Protein AF-B8LD50-F1 (afdb_monomer_lite)

Radius of gyration: 27.63 Å; chains: 1; bounding box: 55×33×90 Å

pLDDT: mean 82.4, std 13.39, range [41.81, 97.12]

Secondary structure (DSSP, 8-state):
----GGGT--SSHHHHHHHH-GGGHHHHTT----S--S-BEE-----TTTTT-EE-SS---HHHHTSHHHH-BSSHHHHHHHH-GGGHHHHTT------S-EEEETTTTEEEEEBSSSTTEEEPPPTTS--BSSHHHHHHHH-TTS-HHHHHHHHTT---

Foldseek 3Di:
DDDPCVPQDDPDQQVNCVVPPVVPSCVSNVVPCPPQVCWWFFDCDPPVVRHGATDRPSPDDPVCVVPVVVTTGNDRQVNCVVRPVVPSCVRVVVPPQAPQWWFADPVVLAIAGQGDDDPSHPHHDDPPTDTHRARLRNCVVPVVVDDSVVRRCVNRVVDD

Sequence (160 aa):
MQLNPQGWMFQDLISCCTRFFNWRLSECTGTTSTGSSGLYYPNWSLESSTEHICLNDGNEPDYMIYNPSLYMSSDLETCCKKYYSWNYEACMGSTATGSSEWYVDWNLSICVQDCVGSAPCGGLAETWDSLYTSAAACCSGKLSWVDADTCVSESEGLSP

Structure (mmCIF, N/CA/C/O backbone):
data_AF-B8LD50-F1
#
_entry.id   AF-B8LD50-F1
#
loop_
_atom_site.group_PDB
_atom_site.id
_atom_site.type_symbol
_atom_site.label_atom_id
_atom_site.label_alt_id
_atom_site.label_comp_id
_atom_site.label_asym_id
_atom_site.label_entity_id
_atom_site.label_seq_id
_atom_site.pdbx_PDB_ins_code
_atom_site.Cartn_x
_atom_site.Cartn_y
_atom_site.Cartn_z
_atom_site.occupancy
_atom_site.B_iso_or_equiv
_atom_site.auth_seq_id
_atom_site.auth_comp_id
_atom_site.auth_asym_id
_atom_site.auth_atom_id
_atom_site.pdbx_PDB_model_num
ATOM 1 N N . MET A 1 1 ? 29.769 -13.410 -61.118 1.00 41.81 1 MET A N 1
ATOM 2 C CA . MET A 1 1 ? 28.826 -12.462 -60.490 1.00 41.81 1 MET A CA 1
ATOM 3 C C . MET A 1 1 ? 29.485 -11.947 -59.222 1.00 41.81 1 MET A C 1
ATOM 5 O O . MET A 1 1 ? 29.631 -12.712 -58.281 1.00 41.81 1 MET A O 1
ATOM 9 N N . GLN A 1 2 ? 30.003 -10.717 -59.233 1.00 47.78 2 GLN A N 1
ATOM 10 C CA . GLN A 1 2 ? 30.544 -10.087 -58.026 1.00 47.78 2 GLN A CA 1
ATOM 11 C C . GLN A 1 2 ? 29.361 -9.548 -57.222 1.00 47.78 2 GLN A C 1
ATOM 13 O O . GLN A 1 2 ? 28.692 -8.612 -57.654 1.00 47.78 2 GLN A O 1
ATOM 18 N N . LEU A 1 3 ? 29.061 -10.183 -56.092 1.00 50.25 3 LEU A N 1
ATOM 19 C CA . LEU A 1 3 ? 28.081 -9.664 -55.148 1.00 50.25 3 LEU A CA 1
ATOM 20 C C . LEU A 1 3 ? 28.712 -8.442 -54.478 1.00 50.25 3 LEU A C 1
ATOM 22 O O . LEU A 1 3 ? 29.706 -8.583 -53.776 1.00 50.25 3 LEU A O 1
ATOM 26 N N . ASN A 1 4 ? 28.176 -7.249 -54.748 1.00 53.53 4 ASN A N 1
ATOM 27 C CA . ASN A 1 4 ? 28.593 -6.011 -54.095 1.00 53.53 4 ASN A CA 1
ATOM 28 C C . ASN A 1 4 ? 28.189 -6.087 -52.605 1.00 53.53 4 ASN A C 1
ATOM 30 O O . ASN A 1 4 ? 26.992 -6.012 -52.312 1.00 53.53 4 ASN A O 1
ATOM 34 N N . PRO A 1 5 ? 29.126 -6.277 -51.657 1.00 58.81 5 PRO A N 1
ATOM 35 C CA . PRO A 1 5 ? 28.794 -6.579 -50.260 1.00 58.81 5 PRO A CA 1
ATOM 36 C C . PRO A 1 5 ? 28.282 -5.356 -49.482 1.00 58.81 5 PRO A C 1
ATOM 38 O O . PRO A 1 5 ? 27.753 -5.488 -48.385 1.00 58.81 5 PRO A O 1
ATOM 41 N N . GLN A 1 6 ? 28.431 -4.153 -50.041 1.00 59.19 6 GLN A N 1
ATOM 42 C CA . GLN A 1 6 ? 28.299 -2.880 -49.322 1.00 59.19 6 GLN A CA 1
ATOM 43 C C . GLN A 1 6 ? 26.854 -2.466 -48.990 1.00 59.19 6 GLN A C 1
ATOM 45 O O . GLN A 1 6 ? 26.653 -1.461 -48.318 1.00 59.19 6 GLN A O 1
ATOM 50 N N . GLY A 1 7 ? 25.845 -3.206 -49.466 1.00 58.66 7 GLY A N 1
ATOM 51 C CA . GLY A 1 7 ? 24.431 -2.894 -49.211 1.00 58.66 7 GLY A CA 1
ATOM 52 C C . GLY A 1 7 ? 23.744 -3.770 -48.159 1.00 58.66 7 GLY A C 1
ATOM 53 O O . GLY A 1 7 ? 22.634 -3.451 -47.742 1.00 58.66 7 GLY A O 1
ATOM 54 N N . TRP A 1 8 ? 24.363 -4.887 -47.767 1.00 61.97 8 TRP A N 1
ATOM 55 C CA . TRP A 1 8 ? 23.712 -5.937 -46.969 1.00 61.97 8 TRP A CA 1
ATOM 56 C C . TRP A 1 8 ? 24.655 -6.660 -45.998 1.00 61.97 8 TRP A C 1
ATOM 58 O O . TRP A 1 8 ? 24.172 -7.319 -45.082 1.00 61.97 8 TRP A O 1
ATOM 68 N N . MET A 1 9 ? 25.978 -6.516 -46.146 1.00 63.38 9 MET A N 1
ATOM 69 C CA . MET A 1 9 ? 26.951 -6.977 -45.156 1.00 63.38 9 MET A CA 1
ATOM 70 C C . MET A 1 9 ? 27.432 -5.799 -44.311 1.00 63.38 9 MET A C 1
ATOM 72 O O . MET A 1 9 ? 28.009 -4.841 -44.823 1.00 63.38 9 MET A O 1
ATOM 76 N N . PHE A 1 10 ? 27.206 -5.896 -43.006 1.00 75.19 10 PHE A N 1
ATOM 77 C CA . PHE A 1 10 ? 27.690 -4.947 -42.010 1.00 75.19 10 PHE A CA 1
ATOM 78 C C . PHE A 1 10 ? 28.995 -5.472 -41.403 1.00 75.19 10 PHE A C 1
ATOM 80 O O . PHE A 1 10 ? 29.194 -6.684 -41.322 1.00 75.19 10 PHE A O 1
ATOM 87 N N . GLN A 1 11 ? 29.902 -4.569 -41.019 1.00 75.94 11 GLN A N 1
ATOM 88 C CA . GLN A 1 11 ? 31.205 -4.943 -40.446 1.00 75.94 11 GLN A CA 1
ATOM 89 C C . GLN A 1 11 ? 31.089 -5.466 -39.012 1.00 75.94 11 GLN A C 1
ATOM 91 O O . GLN A 1 11 ? 31.921 -6.253 -38.569 1.00 75.94 11 GLN A O 1
ATOM 96 N N . ASP A 1 12 ? 30.040 -5.057 -38.310 1.00 79.31 12 ASP A N 1
ATOM 97 C CA . ASP A 1 12 ? 29.766 -5.425 -36.934 1.00 79.31 12 ASP A CA 1
ATOM 98 C C . ASP A 1 12 ? 28.285 -5.777 -36.744 1.00 79.31 12 ASP A C 1
ATOM 100 O O . ASP A 1 12 ? 27.387 -5.293 -37.445 1.00 79.31 12 ASP A O 1
ATOM 104 N N . LEU A 1 13 ? 28.049 -6.663 -35.776 1.00 81.56 13 LEU A N 1
ATOM 105 C CA . LEU A 1 13 ? 26.728 -7.192 -35.450 1.00 81.56 13 LEU A CA 1
ATOM 106 C C . LEU A 1 13 ? 25.757 -6.081 -35.024 1.00 81.56 13 LEU A C 1
ATOM 108 O O . LEU A 1 13 ? 24.586 -6.125 -35.389 1.00 81.56 13 LEU A O 1
ATOM 112 N N . ILE A 1 14 ? 26.249 -5.059 -34.316 1.00 82.62 14 ILE A N 1
ATOM 113 C CA . ILE A 1 14 ? 25.438 -3.937 -33.822 1.00 82.62 14 ILE A CA 1
ATOM 114 C C . ILE A 1 14 ? 24.844 -3.153 -34.992 1.00 82.62 14 ILE A C 1
ATOM 116 O O . ILE A 1 14 ? 23.638 -2.897 -35.012 1.00 82.62 14 ILE A O 1
ATOM 120 N N . SER A 1 15 ? 25.651 -2.822 -35.998 1.00 83.75 15 SER A N 1
ATOM 121 C CA . SER A 1 15 ? 25.195 -2.105 -37.190 1.00 83.75 15 SER A CA 1
ATOM 122 C C . SER A 1 15 ? 24.194 -2.924 -38.015 1.00 83.75 15 SER A C 1
ATOM 124 O O . SER A 1 15 ? 23.219 -2.370 -38.527 1.00 83.75 15 SER A O 1
ATOM 126 N N . CYS A 1 16 ? 24.374 -4.249 -38.085 1.00 85.69 16 CYS A N 1
ATOM 127 C CA . CYS A 1 16 ? 23.415 -5.160 -38.722 1.00 85.69 16 CYS A CA 1
ATOM 128 C C . CYS A 1 16 ? 22.063 -5.165 -37.990 1.00 85.69 16 CYS A C 1
ATOM 130 O O . CYS A 1 16 ? 21.009 -4.928 -38.590 1.00 85.69 16 CYS A O 1
ATOM 132 N N . CYS A 1 17 ? 22.099 -5.379 -36.675 1.00 88.56 17 CYS A N 1
ATOM 133 C CA . CYS A 1 17 ? 20.906 -5.458 -35.844 1.00 88.56 17 CYS A CA 1
ATOM 134 C C . CYS A 1 17 ? 20.169 -4.119 -35.769 1.00 88.56 17 CYS A C 1
ATOM 136 O O . CYS A 1 17 ? 18.948 -4.088 -35.872 1.00 88.56 17 CYS A O 1
ATOM 138 N N . THR A 1 18 ? 20.891 -3.000 -35.698 1.00 85.06 18 THR A N 1
ATOM 139 C CA . THR A 1 18 ? 20.294 -1.654 -35.716 1.00 85.06 18 THR A CA 1
ATOM 140 C C . THR A 1 18 ? 19.566 -1.380 -37.028 1.00 85.06 18 THR A C 1
ATOM 142 O O . THR A 1 18 ? 18.560 -0.674 -37.053 1.00 85.06 18 THR A O 1
ATOM 145 N N . ARG A 1 19 ? 20.050 -1.928 -38.147 1.00 83.00 19 ARG A N 1
ATOM 146 C CA . ARG A 1 19 ? 19.427 -1.687 -39.448 1.00 83.00 19 ARG A CA 1
ATOM 147 C C . ARG A 1 19 ? 18.174 -2.526 -39.673 1.00 83.00 19 ARG A C 1
ATOM 149 O O . ARG A 1 19 ? 17.217 -2.012 -40.250 1.00 83.00 19 ARG A O 1
ATOM 156 N N . PHE A 1 20 ? 18.206 -3.797 -39.284 1.00 86.44 20 PHE A N 1
ATOM 157 C CA . PHE A 1 20 ? 17.186 -4.771 -39.687 1.00 86.44 20 PHE A CA 1
ATOM 158 C C . PHE A 1 20 ? 16.344 -5.328 -38.551 1.00 86.44 20 PHE A C 1
ATOM 160 O O . PHE A 1 20 ? 15.314 -5.923 -38.830 1.00 86.44 20 PHE A O 1
ATOM 167 N N . PHE A 1 21 ? 16.772 -5.161 -37.304 1.00 86.31 21 PHE A N 1
ATOM 168 C CA . PHE A 1 21 ? 16.135 -5.751 -36.131 1.00 86.31 21 PHE A CA 1
ATOM 169 C C . PHE A 1 21 ? 16.132 -4.763 -34.962 1.00 86.31 21 PHE A C 1
ATOM 171 O O . PHE A 1 21 ? 16.244 -5.171 -33.812 1.00 86.31 21 PHE A O 1
ATOM 178 N N . ASN A 1 22 ? 16.013 -3.457 -35.231 1.00 77.44 22 ASN A N 1
ATOM 179 C CA . ASN A 1 22 ? 16.065 -2.437 -34.178 1.00 77.44 22 ASN A CA 1
ATOM 180 C C . ASN A 1 22 ? 14.966 -2.621 -33.120 1.00 77.44 22 ASN A C 1
ATOM 182 O O . ASN A 1 22 ? 15.169 -2.271 -31.966 1.00 77.44 22 ASN A O 1
ATOM 186 N N . TRP A 1 23 ? 13.829 -3.205 -33.503 1.00 71.94 23 TRP A N 1
ATOM 187 C CA . TRP A 1 23 ? 12.721 -3.540 -32.608 1.00 71.94 23 TRP A CA 1
ATOM 188 C C . TRP A 1 23 ? 13.022 -4.707 -31.651 1.00 71.94 23 TRP A C 1
ATOM 190 O O . TRP A 1 23 ? 12.273 -4.912 -30.704 1.00 71.94 23 TRP A O 1
ATOM 200 N N . ARG A 1 24 ? 14.079 -5.491 -31.907 1.00 75.00 24 ARG A N 1
ATOM 201 C CA . ARG A 1 24 ? 14.573 -6.610 -31.076 1.00 75.00 24 ARG A CA 1
ATOM 202 C C . ARG A 1 24 ? 16.099 -6.571 -31.022 1.00 75.00 24 ARG A C 1
ATOM 204 O O . ARG A 1 24 ? 16.771 -7.595 -31.157 1.00 75.00 24 ARG A O 1
ATOM 211 N N . LEU A 1 25 ? 16.646 -5.361 -30.891 1.00 81.44 25 LEU A N 1
ATOM 212 C CA . LEU A 1 25 ? 18.078 -5.108 -31.008 1.00 81.44 25 LEU A CA 1
ATOM 213 C C . LEU A 1 25 ? 18.851 -5.915 -29.963 1.00 81.44 25 LEU A C 1
ATOM 215 O O . LEU A 1 25 ? 19.803 -6.589 -30.330 1.00 81.44 25 LEU A O 1
ATOM 219 N N . SER A 1 26 ? 18.360 -5.938 -28.722 1.00 73.38 26 SER A N 1
ATOM 220 C CA . SER A 1 26 ? 18.915 -6.655 -27.566 1.00 73.38 26 SER A CA 1
ATOM 221 C C . SER A 1 26 ? 19.063 -8.164 -27.805 1.00 73.38 26 SER A C 1
ATOM 223 O O . SER A 1 26 ? 20.107 -8.752 -27.526 1.00 73.38 26 SER A O 1
ATOM 225 N N . GLU A 1 27 ? 18.034 -8.796 -28.375 1.00 78.94 27 GLU A N 1
ATOM 226 C CA . GLU A 1 27 ? 18.059 -10.220 -28.727 1.00 78.94 27 GLU A CA 1
ATOM 227 C C . GLU A 1 27 ? 18.955 -10.490 -29.939 1.00 78.94 27 GLU A C 1
ATOM 229 O O . GLU A 1 27 ? 19.689 -11.476 -29.964 1.00 78.94 27 GLU A O 1
ATOM 234 N N . CYS A 1 28 ? 18.936 -9.592 -30.928 1.00 83.25 28 CYS A N 1
ATOM 235 C CA . CYS A 1 28 ? 19.746 -9.709 -32.138 1.00 83.25 28 CYS A CA 1
ATOM 236 C C . CYS A 1 28 ? 21.251 -9.584 -31.853 1.00 83.25 28 CYS A C 1
ATOM 238 O O . CYS A 1 28 ? 22.050 -10.327 -32.425 1.00 83.25 28 CYS A O 1
ATOM 240 N N . THR A 1 29 ? 21.659 -8.681 -30.957 1.00 83.12 29 THR A N 1
ATOM 241 C CA . THR A 1 29 ? 23.072 -8.497 -30.586 1.00 83.12 29 THR A CA 1
ATOM 242 C C . THR A 1 29 ? 23.574 -9.545 -29.598 1.00 83.12 29 THR A C 1
ATOM 244 O O . THR A 1 29 ? 24.744 -9.502 -29.222 1.00 83.12 29 THR A O 1
ATOM 247 N N . GLY A 1 30 ? 22.720 -10.479 -29.157 1.00 70.88 30 GLY A N 1
ATOM 248 C CA . GLY A 1 30 ? 23.062 -11.428 -28.095 1.00 70.88 30 GLY A CA 1
ATOM 249 C C . GLY A 1 30 ? 23.362 -10.737 -26.763 1.00 70.88 30 GLY A C 1
ATOM 250 O O . GLY A 1 30 ? 23.886 -11.359 -25.844 1.00 70.88 30 GLY A O 1
ATOM 251 N N . THR A 1 31 ? 23.016 -9.453 -26.647 1.00 64.31 31 THR A N 1
ATOM 252 C CA . THR A 1 31 ? 23.004 -8.705 -25.394 1.00 64.31 31 THR A CA 1
ATOM 253 C C . THR A 1 31 ? 21.619 -8.829 -24.785 1.00 64.31 31 THR A C 1
ATOM 255 O O . THR A 1 31 ? 21.017 -7.832 -24.389 1.00 64.31 31 THR A O 1
ATOM 258 N N . THR A 1 32 ? 21.094 -10.056 -24.730 1.00 53.56 32 THR A N 1
ATOM 259 C CA . THR A 1 32 ? 20.083 -10.388 -23.737 1.00 53.56 32 THR A CA 1
ATOM 260 C C . THR A 1 32 ? 20.718 -10.019 -22.408 1.00 53.56 32 THR A C 1
ATOM 262 O O . THR A 1 32 ? 21.583 -10.744 -21.909 1.00 53.56 32 THR A O 1
ATOM 265 N N . SER A 1 33 ? 20.368 -8.850 -21.873 1.00 51.06 33 SER A N 1
ATOM 266 C CA . SER A 1 33 ? 20.645 -8.533 -20.486 1.00 51.06 33 SER A CA 1
ATOM 267 C C . SER A 1 33 ? 19.729 -9.430 -19.668 1.00 51.06 33 SER A C 1
ATOM 269 O O . SER A 1 33 ? 18.719 -9.013 -19.116 1.00 51.06 33 SER A O 1
ATOM 271 N N . THR A 1 34 ? 20.123 -10.6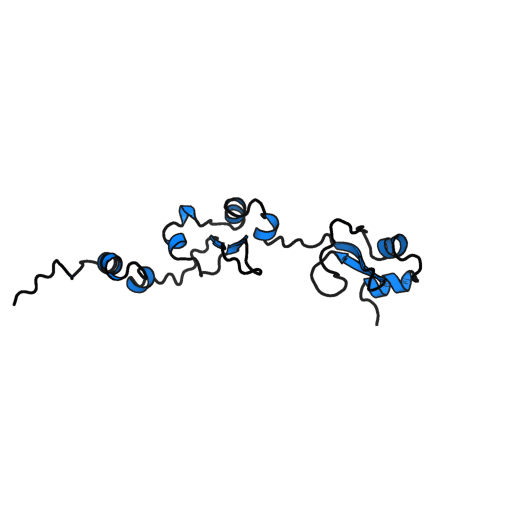95 -19.562 1.00 46.50 34 THR A N 1
ATOM 272 C CA . THR A 1 34 ? 19.849 -11.538 -18.403 1.00 46.50 34 THR A CA 1
ATOM 273 C C . THR A 1 34 ? 20.665 -10.963 -17.246 1.00 46.50 34 THR A C 1
ATOM 275 O O . THR A 1 34 ? 21.640 -11.535 -16.766 1.00 46.50 34 THR A O 1
ATOM 278 N N . GLY A 1 35 ? 20.345 -9.726 -16.914 1.00 47.53 35 GLY A N 1
ATOM 279 C CA . GLY A 1 35 ? 21.157 -8.812 -16.153 1.00 47.53 35 GLY A CA 1
ATOM 280 C C . GLY A 1 35 ? 20.240 -7.660 -15.845 1.00 47.53 35 GLY A C 1
ATOM 281 O O . GLY A 1 35 ? 20.317 -6.627 -16.504 1.00 47.53 35 GLY A O 1
ATOM 282 N N . SER A 1 36 ? 19.346 -7.904 -14.879 1.00 53.97 36 SER A N 1
ATOM 283 C CA . SER A 1 36 ? 18.751 -6.844 -14.077 1.00 53.97 36 SER A CA 1
ATOM 284 C C . SER A 1 36 ? 19.832 -5.791 -13.900 1.00 53.97 36 SER A C 1
ATOM 286 O O . SER A 1 36 ? 20.945 -6.094 -13.449 1.00 53.97 36 SER A O 1
ATOM 288 N N . SER A 1 37 ? 19.527 -4.568 -14.317 1.00 64.06 37 SER A N 1
ATOM 289 C CA . SER A 1 37 ? 20.436 -3.443 -14.111 1.00 64.06 37 SER A CA 1
ATOM 290 C C . SER A 1 37 ? 20.786 -3.275 -12.622 1.00 64.06 37 SER A C 1
ATOM 292 O O . SER A 1 37 ? 21.733 -2.566 -12.281 1.00 64.06 37 SER A O 1
ATOM 294 N N . GLY A 1 38 ? 20.014 -3.925 -11.739 1.00 71.88 38 GLY A N 1
ATOM 295 C CA . GLY A 1 38 ? 20.022 -3.732 -10.304 1.00 71.88 38 GLY A CA 1
ATOM 296 C C . GLY A 1 38 ? 19.456 -2.369 -9.923 1.00 71.88 38 GLY A C 1
ATOM 297 O O . GLY A 1 38 ? 19.536 -2.001 -8.754 1.00 71.88 38 GLY A O 1
ATOM 298 N N . LEU A 1 39 ? 18.903 -1.618 -10.881 1.00 86.44 39 LEU A N 1
ATOM 299 C CA . LEU A 1 39 ? 18.351 -0.289 -10.686 1.00 86.44 39 LEU A CA 1
ATOM 300 C C . LEU A 1 39 ? 16.826 -0.353 -10.611 1.00 86.44 39 LEU A C 1
ATOM 302 O O . LEU A 1 39 ? 16.168 -1.195 -11.217 1.00 86.44 39 LEU A O 1
ATOM 306 N N . TYR A 1 40 ? 16.271 0.603 -9.884 1.00 91.62 40 TYR A N 1
ATOM 307 C CA . TYR A 1 40 ? 14.844 0.805 -9.753 1.00 91.62 40 TYR A CA 1
ATOM 308 C C . TYR A 1 40 ? 14.304 1.603 -10.934 1.00 91.62 40 TYR A C 1
ATOM 310 O O . TYR A 1 40 ? 14.874 2.636 -11.299 1.00 91.62 40 TYR A O 1
ATOM 318 N N . TYR A 1 41 ? 13.191 1.149 -11.501 1.00 91.38 41 TYR A N 1
ATOM 319 C CA . TYR A 1 41 ? 12.508 1.796 -12.615 1.00 91.38 41 TYR A CA 1
ATOM 320 C C . TYR A 1 41 ? 11.006 1.945 -12.323 1.00 91.38 41 TYR A C 1
ATOM 322 O O . TYR A 1 41 ? 10.424 1.099 -11.641 1.00 91.38 41 TYR A O 1
ATOM 330 N N . PRO A 1 42 ? 10.355 3.024 -12.787 1.00 92.06 42 PRO A N 1
ATOM 331 C CA . PRO A 1 42 ? 8.946 3.260 -12.497 1.00 92.06 42 PRO A CA 1
ATOM 332 C C . PRO A 1 42 ? 8.042 2.274 -13.242 1.00 92.06 42 PRO A C 1
ATOM 334 O O . PRO A 1 42 ? 8.123 2.147 -14.464 1.00 92.06 42 PRO A O 1
ATOM 337 N N . ASN A 1 43 ? 7.128 1.623 -12.523 1.00 89.25 43 ASN A N 1
ATOM 338 C CA . ASN A 1 43 ? 6.092 0.806 -13.139 1.00 89.25 43 ASN A CA 1
ATOM 339 C C . ASN A 1 43 ? 4.862 1.639 -13.496 1.00 89.25 43 ASN A C 1
ATOM 341 O O . ASN A 1 43 ? 4.052 1.979 -12.635 1.00 89.25 43 ASN A O 1
ATOM 345 N N . TRP A 1 44 ? 4.706 1.934 -14.781 1.00 86.38 44 TRP A N 1
ATOM 346 C CA . TRP A 1 44 ? 3.537 2.650 -15.296 1.00 86.38 44 TRP A CA 1
ATOM 347 C C . TRP A 1 44 ? 2.305 1.763 -15.485 1.00 86.38 44 TRP A C 1
ATOM 349 O O . TRP A 1 44 ? 1.286 2.248 -15.973 1.00 86.38 44 TRP A O 1
ATOM 359 N N . SER A 1 45 ? 2.418 0.462 -15.205 1.00 78.75 45 SER A N 1
ATOM 360 C CA . SER A 1 45 ? 1.324 -0.481 -15.398 1.00 78.75 45 SER A CA 1
ATOM 361 C C . SER A 1 45 ? 0.120 -0.091 -14.549 1.00 78.75 45 SER A C 1
ATOM 363 O O . SER A 1 45 ? 0.266 0.131 -13.353 1.00 78.75 45 SER A O 1
ATOM 365 N N . LEU A 1 46 ? -1.061 -0.069 -15.172 1.00 66.50 46 LEU A N 1
ATOM 366 C CA . LEU A 1 46 ? -2.355 0.165 -14.517 1.00 66.50 46 LEU A CA 1
ATOM 367 C C . LEU A 1 46 ? -2.902 -1.106 -13.836 1.00 66.50 46 LEU A C 1
ATOM 369 O O . LEU A 1 46 ? -4.067 -1.165 -13.448 1.00 66.50 46 LEU A O 1
ATOM 373 N N . GLU A 1 47 ? -2.087 -2.158 -13.735 1.00 65.44 47 GLU A N 1
ATOM 374 C CA . GLU A 1 47 ? -2.436 -3.367 -12.995 1.00 65.44 47 GLU A CA 1
ATOM 375 C C . GLU A 1 47 ? -2.484 -3.038 -11.498 1.00 65.44 47 GLU A C 1
ATOM 377 O O . GLU A 1 47 ? -1.464 -2.704 -10.889 1.00 65.44 47 GLU A O 1
ATOM 382 N N . SER A 1 48 ? -3.673 -3.158 -10.902 1.00 55.88 48 SER A N 1
ATOM 383 C CA . SER A 1 48 ? -4.004 -2.628 -9.569 1.00 55.88 48 SER A CA 1
ATOM 384 C C . SER A 1 48 ? -3.105 -3.118 -8.427 1.00 55.88 48 SER A C 1
ATOM 386 O O . SER A 1 48 ? -3.055 -2.484 -7.380 1.00 55.88 48 SER A O 1
ATOM 388 N N . SER A 1 49 ? -2.389 -4.234 -8.597 1.00 59.59 49 SER A N 1
ATOM 389 C CA . SER A 1 49 ? -1.477 -4.784 -7.583 1.00 59.59 49 SER A CA 1
ATOM 390 C C . SER A 1 49 ? -0.046 -4.242 -7.652 1.00 59.59 49 SER A C 1
ATOM 392 O O . SER A 1 49 ? 0.746 -4.518 -6.757 1.00 59.59 49 SER A O 1
ATOM 394 N N . THR A 1 50 ? 0.317 -3.529 -8.720 1.00 63.34 50 THR A N 1
ATOM 395 C CA . THR A 1 50 ? 1.683 -3.010 -8.934 1.00 63.34 50 THR A CA 1
ATOM 396 C C . THR A 1 50 ? 1.686 -1.592 -9.497 1.00 63.34 50 THR A C 1
ATOM 398 O O . THR A 1 50 ? 2.702 -1.125 -10.005 1.00 63.34 50 THR A O 1
ATOM 401 N N . GLU A 1 51 ? 0.553 -0.904 -9.459 1.00 73.38 51 GLU A N 1
ATOM 402 C CA . GLU A 1 51 ? 0.450 0.454 -9.970 1.00 73.38 51 GLU A CA 1
ATOM 403 C C . GLU A 1 51 ? 1.275 1.416 -9.102 1.00 73.38 51 GLU A C 1
ATOM 405 O O . GLU A 1 51 ? 1.309 1.302 -7.877 1.00 73.38 51 GLU A O 1
ATOM 410 N N . HIS A 1 52 ? 1.944 2.379 -9.738 1.00 83.31 52 HIS A N 1
ATOM 411 C CA . HIS A 1 52 ? 2.622 3.489 -9.060 1.00 83.31 52 HIS A CA 1
ATOM 41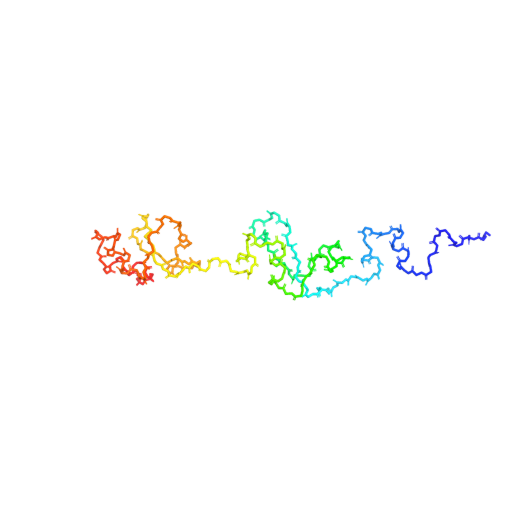2 C C . HIS A 1 52 ? 3.743 3.107 -8.079 1.00 83.31 52 HIS A C 1
ATOM 414 O O . HIS A 1 52 ? 4.034 3.848 -7.138 1.00 83.31 52 HIS A O 1
ATOM 420 N N . ILE A 1 53 ? 4.404 1.975 -8.323 1.00 87.50 53 ILE A N 1
ATOM 421 C CA . ILE A 1 53 ? 5.599 1.550 -7.585 1.00 87.50 53 ILE A CA 1
ATOM 422 C C . ILE A 1 53 ? 6.829 1.552 -8.489 1.00 87.50 53 ILE A C 1
ATOM 424 O O . ILE A 1 53 ? 6.735 1.520 -9.719 1.00 87.50 53 ILE A O 1
ATOM 428 N N . CYS A 1 54 ? 8.005 1.573 -7.874 1.00 91.12 54 CYS A N 1
ATOM 429 C CA . CYS A 1 54 ? 9.263 1.347 -8.569 1.00 91.12 54 CYS A CA 1
ATOM 430 C C . CYS A 1 54 ? 9.694 -0.116 -8.420 1.00 91.12 54 CYS A C 1
ATOM 432 O O . CYS A 1 54 ? 9.737 -0.645 -7.312 1.00 91.12 54 CYS A O 1
ATOM 434 N N . LEU A 1 55 ? 10.021 -0.762 -9.537 1.00 88.00 55 LEU A N 1
ATOM 435 C CA . LEU A 1 55 ? 10.391 -2.175 -9.609 1.00 88.00 55 LEU A CA 1
ATOM 436 C C . LEU A 1 55 ? 11.894 -2.342 -9.828 1.00 88.00 55 LEU A C 1
ATOM 438 O O . LEU A 1 55 ? 12.564 -1.442 -10.324 1.00 88.00 55 LEU A O 1
ATOM 442 N N . ASN A 1 56 ? 12.407 -3.511 -9.461 1.00 86.25 56 ASN A N 1
ATOM 443 C CA . ASN A 1 56 ? 13.780 -3.955 -9.707 1.00 86.25 56 ASN A CA 1
ATOM 444 C C . ASN A 1 56 ? 13.765 -5.479 -9.900 1.00 86.25 56 ASN A C 1
ATOM 446 O O . ASN A 1 56 ? 14.321 -6.246 -9.117 1.00 86.25 56 ASN A O 1
ATOM 450 N N . ASP A 1 57 ? 12.987 -5.927 -10.881 1.00 80.44 57 ASP A N 1
ATOM 451 C CA . ASP A 1 57 ? 12.640 -7.333 -11.108 1.00 80.44 57 ASP A CA 1
ATOM 452 C C . ASP A 1 57 ? 13.304 -7.929 -12.362 1.00 80.44 57 ASP A C 1
ATOM 454 O O . ASP A 1 57 ? 13.101 -9.102 -12.667 1.00 80.44 57 ASP A O 1
ATOM 458 N N . GLY A 1 58 ? 14.117 -7.147 -13.082 1.00 79.75 58 GLY A N 1
ATOM 459 C CA . GLY A 1 58 ? 14.761 -7.587 -14.320 1.00 79.75 58 GLY A CA 1
ATOM 460 C C . GLY A 1 58 ? 13.852 -7.551 -15.554 1.00 79.75 58 GLY A C 1
ATOM 461 O O . GLY A 1 58 ? 14.265 -8.026 -16.612 1.00 79.75 58 GLY A O 1
ATOM 462 N N . ASN A 1 59 ? 12.622 -7.036 -15.422 1.00 81.12 59 ASN A N 1
ATOM 463 C CA . ASN A 1 59 ? 11.655 -6.908 -16.516 1.00 81.12 59 ASN A CA 1
ATOM 464 C C . ASN A 1 59 ? 11.569 -5.465 -17.038 1.00 81.12 59 ASN A C 1
ATOM 466 O O . ASN A 1 59 ? 10.518 -5.029 -17.516 1.00 81.12 59 ASN A O 1
ATOM 470 N N . GLU A 1 60 ? 12.666 -4.709 -16.939 1.00 82.75 60 GLU A N 1
ATOM 471 C CA . GLU A 1 60 ? 12.710 -3.320 -17.385 1.00 82.75 60 GLU A CA 1
ATOM 472 C C . GLU A 1 60 ? 12.376 -3.215 -18.884 1.00 82.75 60 GLU A C 1
ATOM 474 O O . GLU A 1 60 ? 12.991 -3.898 -19.706 1.00 82.75 60 GLU A O 1
ATOM 479 N N . PRO A 1 61 ? 11.441 -2.339 -19.292 1.00 83.50 61 PRO A N 1
ATOM 480 C CA . PRO A 1 61 ? 11.178 -2.113 -20.707 1.00 83.50 61 PRO A CA 1
ATOM 481 C C . PRO A 1 61 ? 12.416 -1.585 -21.448 1.00 83.50 61 PRO A C 1
ATOM 483 O O . PRO A 1 61 ? 13.121 -0.708 -20.941 1.00 83.50 61 PRO A O 1
ATOM 486 N N . ASP A 1 62 ? 12.616 -2.020 -22.699 1.00 82.88 62 ASP A N 1
ATOM 487 C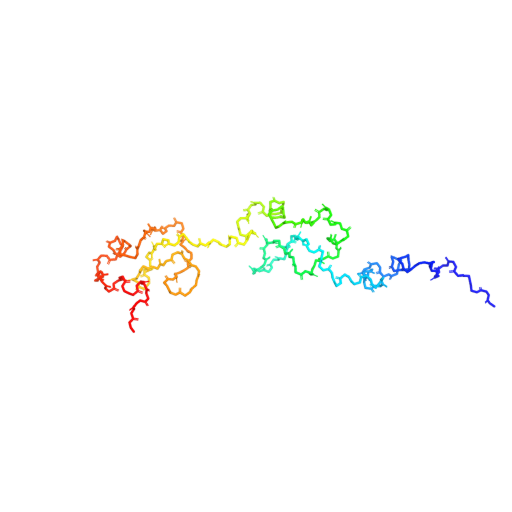 CA . ASP A 1 62 ? 13.785 -1.663 -23.526 1.00 82.88 62 ASP A CA 1
ATOM 488 C C . ASP A 1 62 ? 14.084 -0.150 -23.546 1.00 82.88 62 ASP A C 1
ATOM 490 O O . ASP A 1 62 ? 15.234 0.274 -23.459 1.00 82.88 62 ASP A O 1
ATOM 494 N N . TYR A 1 63 ? 13.060 0.708 -23.616 1.00 81.12 63 TYR A N 1
ATOM 495 C CA . TYR A 1 63 ? 13.260 2.163 -23.673 1.00 81.12 63 TYR A CA 1
ATOM 496 C C . TYR A 1 63 ? 13.849 2.762 -22.384 1.00 81.12 63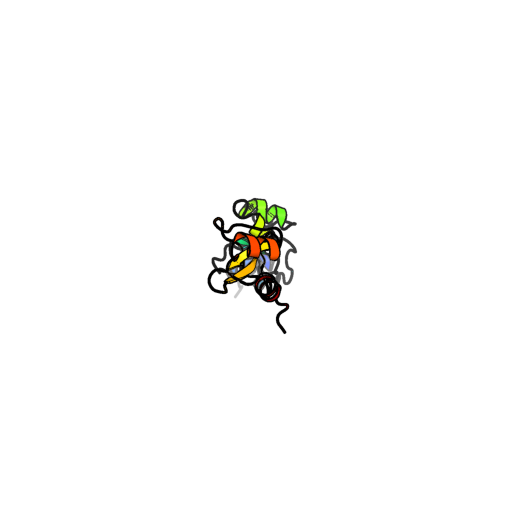 TYR A C 1
ATOM 498 O O . TYR A 1 63 ? 14.476 3.824 -22.442 1.00 81.12 63 TYR A O 1
ATOM 506 N N . MET A 1 64 ? 13.664 2.098 -21.238 1.00 86.56 64 MET A N 1
ATOM 507 C CA . MET A 1 64 ? 14.296 2.477 -19.975 1.00 86.56 64 MET A CA 1
ATOM 508 C C . MET A 1 64 ? 15.741 1.997 -19.927 1.00 86.56 64 MET A C 1
ATOM 510 O O . MET A 1 64 ? 16.615 2.769 -19.535 1.00 86.56 64 MET A O 1
ATOM 514 N N . ILE A 1 65 ? 16.000 0.786 -20.433 1.00 83.12 65 ILE A N 1
ATOM 515 C CA . ILE A 1 65 ? 17.350 0.222 -20.577 1.00 83.12 65 ILE A CA 1
ATOM 516 C C . ILE A 1 65 ? 18.210 1.087 -21.509 1.00 83.12 65 ILE A C 1
ATOM 518 O O . ILE A 1 65 ? 19.386 1.312 -21.228 1.00 83.12 65 ILE A O 1
ATOM 522 N N . TYR A 1 66 ? 17.642 1.623 -22.595 1.00 82.06 66 TYR A N 1
ATOM 523 C CA . TYR A 1 66 ? 18.369 2.509 -23.514 1.00 82.06 66 TYR A CA 1
ATOM 524 C C . TYR A 1 66 ? 18.662 3.900 -22.936 1.00 82.06 66 TYR A C 1
ATOM 526 O O . TYR A 1 66 ? 19.588 4.561 -23.404 1.00 82.06 66 TYR A O 1
ATOM 534 N N . ASN A 1 67 ? 17.904 4.357 -21.934 1.00 83.75 67 ASN A N 1
ATOM 535 C CA . ASN A 1 67 ? 18.071 5.676 -21.312 1.00 83.75 67 ASN A CA 1
ATOM 536 C C . ASN A 1 67 ? 18.047 5.588 -19.772 1.00 83.75 67 ASN A C 1
ATOM 538 O O . ASN A 1 67 ? 17.209 6.228 -19.122 1.00 83.75 67 ASN A O 1
ATOM 542 N N . PRO A 1 68 ? 18.982 4.847 -19.155 1.00 83.19 68 PRO A N 1
ATOM 543 C CA . PRO A 1 68 ? 18.909 4.516 -17.736 1.00 83.19 68 PRO A CA 1
ATOM 544 C C . PRO A 1 68 ? 19.070 5.758 -16.858 1.00 83.19 68 PRO A C 1
ATOM 546 O O . PRO A 1 68 ? 18.349 5.913 -15.882 1.00 83.19 68 PRO A O 1
ATOM 549 N N . SER A 1 69 ? 19.914 6.719 -17.244 1.00 86.25 69 SER A N 1
ATOM 550 C CA . SER A 1 69 ? 20.068 7.987 -16.514 1.00 86.25 69 SER A CA 1
ATOM 551 C C . SER A 1 69 ? 18.781 8.818 -16.467 1.00 86.25 69 SER A C 1
ATOM 553 O O . SER A 1 69 ? 18.608 9.651 -15.575 1.00 86.25 69 SER A O 1
ATOM 555 N N . LEU A 1 70 ? 17.884 8.627 -17.443 1.00 87.62 70 LEU A N 1
ATOM 556 C CA . LEU A 1 70 ? 16.600 9.313 -17.472 1.00 87.62 70 LEU A CA 1
ATOM 557 C C . LEU A 1 70 ? 15.561 8.564 -16.652 1.00 87.62 70 LEU A C 1
ATOM 559 O O . LEU A 1 70 ? 14.842 9.233 -15.920 1.00 87.62 70 LEU A O 1
ATOM 563 N N . TYR A 1 71 ? 15.492 7.235 -16.753 1.00 90.06 71 TYR A N 1
ATOM 564 C CA . TYR A 1 71 ? 14.380 6.450 -16.207 1.00 90.06 71 TYR A CA 1
ATOM 565 C C . TYR A 1 71 ? 14.674 5.750 -14.885 1.00 90.06 71 TYR A C 1
ATOM 567 O O . TYR A 1 71 ? 13.770 5.611 -14.069 1.00 90.06 71 TYR A O 1
ATOM 575 N N . MET A 1 72 ? 15.920 5.364 -14.651 1.00 90.44 72 MET A N 1
ATOM 576 C CA . MET A 1 72 ? 16.297 4.394 -13.631 1.00 90.44 72 MET A CA 1
ATOM 577 C C . MET A 1 72 ? 17.082 5.070 -12.504 1.00 90.44 72 MET A C 1
ATOM 579 O O . MET A 1 72 ? 17.615 6.174 -12.654 1.00 90.44 72 MET A O 1
ATOM 583 N N . SER A 1 73 ? 17.105 4.457 -11.328 1.00 91.00 73 SER A N 1
ATOM 584 C CA . SER A 1 73 ? 17.796 4.982 -10.143 1.00 91.00 73 SER A CA 1
ATOM 585 C C . SER A 1 73 ? 18.437 3.851 -9.349 1.00 91.00 73 SER A C 1
ATOM 587 O O . SER A 1 73 ? 17.919 2.742 -9.317 1.00 91.00 73 SER A O 1
ATOM 589 N N . SER A 1 74 ? 19.572 4.112 -8.704 1.00 89.69 74 SER A N 1
ATOM 590 C CA . SER A 1 74 ? 20.288 3.110 -7.896 1.00 89.69 74 SER A CA 1
ATOM 591 C C . SER A 1 74 ? 19.547 2.687 -6.630 1.00 89.69 74 SER A C 1
ATOM 593 O O . SER A 1 74 ? 19.859 1.650 -6.053 1.00 89.69 74 SER A O 1
ATOM 595 N N . ASP A 1 75 ? 18.579 3.484 -6.193 1.00 88.62 75 ASP A N 1
ATOM 596 C CA . ASP A 1 75 ? 17.842 3.301 -4.953 1.00 88.62 75 ASP A CA 1
ATOM 597 C C . ASP A 1 75 ? 16.343 3.550 -5.156 1.00 88.62 75 ASP A C 1
ATOM 599 O O . ASP A 1 75 ? 15.922 4.369 -5.983 1.00 88.62 75 ASP A O 1
ATOM 603 N N . LEU A 1 76 ? 15.546 2.808 -4.382 1.00 88.50 76 LEU A N 1
ATOM 604 C CA . LEU A 1 76 ? 14.086 2.858 -4.414 1.00 88.50 76 LEU A CA 1
ATOM 605 C C . LEU A 1 76 ? 13.573 4.261 -4.071 1.00 88.50 76 LEU A C 1
ATOM 607 O O . LEU A 1 76 ? 12.693 4.782 -4.749 1.00 88.50 76 LEU A O 1
ATOM 611 N N . GLU A 1 77 ? 14.180 4.897 -3.068 1.00 91.06 77 GLU A N 1
ATOM 612 C CA . GLU A 1 77 ? 13.803 6.221 -2.575 1.00 91.06 77 GLU A CA 1
ATOM 613 C C . GLU A 1 77 ? 13.880 7.296 -3.661 1.00 91.06 77 GLU A C 1
ATOM 615 O O . GLU A 1 77 ? 12.925 8.052 -3.857 1.00 91.06 77 GLU A O 1
ATOM 620 N N . THR A 1 78 ? 14.979 7.351 -4.412 1.00 93.25 78 THR A N 1
ATOM 621 C CA . THR A 1 78 ? 15.151 8.304 -5.515 1.00 93.25 78 THR A CA 1
ATOM 622 C C . THR A 1 78 ? 14.143 8.048 -6.628 1.00 93.25 78 THR A C 1
ATOM 624 O O . THR A 1 78 ? 13.570 9.002 -7.160 1.00 93.25 78 THR A O 1
ATOM 627 N N . CYS A 1 79 ? 13.870 6.780 -6.947 1.00 93.56 79 CYS A N 1
ATOM 628 C CA . CYS A 1 79 ? 12.853 6.433 -7.935 1.00 93.56 79 CYS A CA 1
ATOM 629 C C . CYS A 1 79 ? 11.456 6.903 -7.488 1.00 93.56 79 CYS A C 1
ATOM 631 O O . CYS A 1 79 ? 10.780 7.628 -8.227 1.00 93.56 79 CYS A O 1
ATOM 633 N N . CYS A 1 80 ? 11.063 6.587 -6.250 1.00 93.00 80 CYS A N 1
ATOM 634 C CA . CYS A 1 80 ? 9.776 6.987 -5.684 1.00 93.00 80 CYS A CA 1
ATOM 635 C C . CYS A 1 80 ? 9.633 8.508 -5.595 1.00 93.00 80 CYS A C 1
ATOM 637 O O . CYS A 1 80 ? 8.617 9.050 -6.022 1.00 93.00 80 CYS A O 1
ATOM 639 N N . LYS A 1 81 ? 10.663 9.232 -5.141 1.00 93.75 81 LYS A N 1
ATOM 640 C CA . LYS A 1 81 ? 10.651 10.706 -5.111 1.00 93.75 81 LYS A CA 1
ATOM 641 C C . LYS A 1 81 ? 10.510 11.324 -6.497 1.00 93.75 81 LYS A C 1
ATOM 643 O O . LYS A 1 81 ? 9.899 12.382 -6.634 1.00 93.75 81 LYS A O 1
ATOM 648 N N . LYS A 1 82 ? 11.090 10.698 -7.520 1.00 94.81 82 LYS A N 1
ATOM 649 C CA . LYS A 1 82 ? 11.086 11.235 -8.880 1.00 94.81 82 LYS A CA 1
ATOM 650 C C . LYS A 1 82 ? 9.753 11.022 -9.595 1.00 94.81 82 LYS A C 1
ATOM 652 O O . LYS A 1 82 ? 9.291 11.941 -10.267 1.00 94.81 82 LYS A O 1
ATOM 657 N N . TYR A 1 83 ? 9.149 9.841 -9.462 1.00 93.38 83 TYR A N 1
ATOM 658 C CA . TYR A 1 83 ? 7.978 9.455 -10.264 1.00 93.38 83 TYR A CA 1
ATOM 659 C C . TYR A 1 83 ? 6.672 9.370 -9.482 1.00 93.38 83 TYR A C 1
ATOM 661 O O . TYR A 1 83 ? 5.605 9.620 -10.042 1.00 93.38 83 TYR A O 1
ATOM 669 N N . TYR A 1 84 ? 6.755 9.075 -8.188 1.00 91.56 84 TYR A N 1
ATOM 670 C CA . TYR A 1 84 ? 5.608 8.797 -7.329 1.00 91.56 84 TYR A CA 1
ATOM 671 C C . TYR A 1 84 ? 5.666 9.610 -6.039 1.00 91.56 84 TYR A C 1
ATOM 673 O O . TYR A 1 84 ? 5.225 9.147 -4.999 1.00 91.56 84 TYR A O 1
ATOM 681 N N . SER A 1 85 ? 6.185 10.842 -6.077 1.00 89.25 85 SER A N 1
ATOM 682 C CA . SER A 1 85 ? 6.261 11.711 -4.890 1.00 89.25 85 SER A CA 1
ATOM 683 C C . SER A 1 85 ? 4.898 11.963 -4.245 1.00 89.25 85 SER A C 1
ATOM 685 O O . SER A 1 85 ? 4.798 12.087 -3.029 1.00 89.25 85 SER A O 1
ATOM 687 N N . TRP A 1 86 ? 3.845 11.998 -5.059 1.00 85.00 86 TRP A N 1
ATOM 688 C CA . TRP A 1 86 ? 2.455 12.121 -4.627 1.00 85.00 86 TRP A CA 1
ATOM 689 C C . TRP A 1 86 ? 1.915 10.852 -3.940 1.00 85.00 86 TRP A C 1
ATOM 691 O O . TRP A 1 86 ? 0.926 10.942 -3.221 1.00 85.00 86 TRP A O 1
ATOM 701 N N . ASN A 1 87 ? 2.571 9.701 -4.125 1.00 81.75 87 ASN A N 1
ATOM 702 C CA . ASN A 1 87 ? 2.264 8.413 -3.494 1.00 81.75 87 ASN A CA 1
ATOM 703 C C . ASN A 1 87 ? 3.524 7.781 -2.874 1.00 81.75 87 ASN A C 1
ATOM 705 O O . ASN A 1 87 ? 3.762 6.578 -2.985 1.00 81.75 87 ASN A O 1
ATOM 709 N N . TYR A 1 88 ? 4.385 8.623 -2.292 1.00 85.19 88 TYR A N 1
ATOM 710 C CA . TYR A 1 88 ? 5.747 8.239 -1.919 1.00 85.19 88 TYR A CA 1
ATOM 711 C C . TYR A 1 88 ? 5.768 7.074 -0.928 1.00 85.19 88 TYR A C 1
ATOM 713 O O . TYR A 1 88 ? 6.511 6.121 -1.137 1.00 85.19 88 TYR A O 1
ATOM 721 N N . GLU A 1 89 ? 4.920 7.126 0.102 1.00 82.06 89 GLU A N 1
ATOM 722 C CA . GLU A 1 89 ? 4.825 6.076 1.120 1.00 82.06 89 GLU A CA 1
ATOM 723 C C . GLU A 1 89 ? 4.441 4.728 0.497 1.00 82.06 89 GLU A C 1
ATOM 725 O O . GLU A 1 89 ? 5.168 3.749 0.656 1.00 82.06 89 GLU A O 1
ATOM 730 N N . ALA A 1 90 ? 3.379 4.679 -0.314 1.00 79.75 90 ALA A N 1
ATOM 731 C CA . ALA A 1 90 ? 2.984 3.435 -0.970 1.00 79.75 90 ALA A CA 1
ATOM 732 C C . ALA A 1 90 ? 4.073 2.913 -1.925 1.00 79.75 90 ALA A C 1
ATOM 734 O O . ALA A 1 90 ? 4.350 1.715 -1.945 1.00 79.75 90 ALA A O 1
ATOM 735 N N . CYS A 1 91 ? 4.740 3.804 -2.672 1.00 87.62 91 CYS A N 1
ATOM 736 C CA . CYS A 1 91 ? 5.847 3.432 -3.557 1.00 87.62 91 CYS A CA 1
ATOM 737 C C . CYS A 1 91 ? 7.052 2.861 -2.797 1.00 87.62 91 CYS A C 1
ATOM 739 O O . CYS A 1 91 ? 7.687 1.918 -3.270 1.00 87.62 91 CYS A O 1
ATOM 741 N N . MET A 1 92 ? 7.355 3.396 -1.613 1.00 87.38 92 MET A N 1
ATOM 742 C CA . MET A 1 92 ? 8.436 2.916 -0.748 1.00 87.38 92 MET A CA 1
ATOM 743 C C . MET A 1 92 ? 8.164 1.532 -0.145 1.00 87.38 92 MET A C 1
ATOM 745 O O . MET A 1 92 ? 9.001 1.013 0.593 1.00 87.38 92 MET A O 1
ATOM 749 N N . GLY A 1 93 ? 7.008 0.928 -0.436 1.00 71.56 93 GLY A N 1
ATOM 750 C CA . GLY A 1 93 ? 6.561 -0.273 0.254 1.00 71.56 93 GLY A CA 1
ATOM 751 C C . GLY A 1 93 ? 6.116 0.018 1.686 1.00 71.56 93 GLY A C 1
ATOM 752 O O . GLY A 1 93 ? 5.834 -0.923 2.425 1.00 71.56 93 GLY A O 1
ATOM 753 N N . SER A 1 94 ? 5.974 1.297 2.064 1.00 59.75 94 SER A N 1
ATOM 754 C CA . SER A 1 94 ? 5.113 1.703 3.171 1.00 59.75 94 SER A CA 1
ATOM 755 C C . SER A 1 94 ? 3.664 1.577 2.688 1.00 59.75 94 SER A C 1
ATOM 757 O O . SER A 1 94 ? 2.925 2.555 2.571 1.00 59.75 94 SER A O 1
ATOM 759 N N . THR A 1 95 ? 3.224 0.352 2.373 1.00 54.69 95 THR A N 1
ATOM 760 C CA . THR A 1 95 ? 1.798 0.035 2.505 1.00 54.69 95 THR A CA 1
ATOM 761 C C . THR A 1 95 ? 1.439 0.488 3.901 1.00 54.69 95 THR A C 1
ATOM 763 O O . THR A 1 95 ? 2.160 0.080 4.805 1.00 54.69 95 THR A O 1
ATOM 766 N N . ALA A 1 96 ? 0.449 1.371 4.063 1.00 56.34 96 ALA A N 1
ATOM 767 C CA . ALA A 1 96 ? 0.056 1.892 5.364 1.00 56.34 96 ALA A CA 1
ATOM 768 C C . ALA A 1 96 ? 0.014 0.729 6.361 1.00 56.34 96 ALA A C 1
ATOM 770 O O . ALA A 1 96 ? -0.891 -0.099 6.338 1.00 56.34 96 ALA A O 1
ATOM 771 N N . THR A 1 97 ? 1.079 0.587 7.147 1.00 60.94 97 THR A N 1
ATOM 772 C CA . THR A 1 97 ? 1.144 -0.378 8.224 1.00 60.94 97 THR A CA 1
ATOM 773 C C . THR A 1 97 ? 0.217 0.279 9.203 1.00 60.94 97 THR A C 1
ATOM 775 O O . THR A 1 97 ? 0.589 1.323 9.744 1.00 60.94 97 THR A O 1
ATOM 778 N N . GLY A 1 98 ? -1.028 -0.197 9.262 1.00 71.19 98 GLY A N 1
ATOM 779 C CA . GLY A 1 98 ? -2.043 0.422 10.094 1.00 71.19 98 GLY A CA 1
ATOM 780 C C . GLY A 1 98 ? -1.450 0.774 11.459 1.00 71.19 98 GLY A C 1
ATOM 781 O O . GLY A 1 98 ? -0.501 0.138 11.940 1.00 71.19 98 GLY A O 1
ATOM 782 N N . SER A 1 99 ? -1.953 1.847 12.051 1.00 85.81 99 SER A N 1
ATOM 783 C CA . SER A 1 99 ? -1.410 2.485 13.255 1.00 85.81 99 SER A CA 1
ATOM 784 C C . SER A 1 99 ? -1.245 1.540 14.454 1.00 85.81 99 SER A C 1
ATOM 786 O O . SER A 1 99 ? -0.639 1.922 15.455 1.00 85.81 99 SER A O 1
ATOM 788 N N . SER A 1 100 ? -1.763 0.307 14.362 1.00 89.19 100 SER A N 1
ATOM 789 C CA . SER A 1 100 ? -1.882 -0.667 15.444 1.00 89.19 100 SER A CA 1
ATOM 790 C C . SER A 1 100 ? -2.799 -0.183 16.572 1.00 89.19 100 SER A C 1
ATOM 792 O O . SER A 1 100 ? -2.879 -0.823 17.625 1.00 89.19 100 SER A O 1
ATOM 794 N N . GLU A 1 101 ? -3.517 0.921 16.345 1.00 94.00 101 GLU A N 1
ATOM 795 C CA . GLU A 1 101 ? -4.629 1.371 17.169 1.00 94.00 101 GLU A CA 1
ATOM 796 C C . GLU A 1 101 ? -5.887 0.553 16.849 1.00 94.00 101 GLU A C 1
ATOM 798 O O . GLU A 1 101 ? -5.949 -0.199 15.882 1.00 94.00 101 GLU A O 1
ATOM 803 N N . TRP A 1 102 ? -6.890 0.657 17.706 1.00 96.62 102 TRP A N 1
ATOM 804 C CA . TRP A 1 102 ? -8.101 -0.148 17.668 1.00 96.62 102 TRP A CA 1
ATOM 805 C C . TRP A 1 102 ? -9.289 0.709 17.265 1.00 96.62 102 TRP A C 1
ATOM 807 O O . TRP A 1 102 ? -9.470 1.799 17.808 1.00 96.62 102 TRP A O 1
ATOM 817 N N . TYR A 1 103 ? -10.129 0.197 16.375 1.00 96.62 103 TYR A N 1
ATOM 818 C CA . TYR A 1 103 ? -11.399 0.812 16.001 1.00 96.62 103 TYR A CA 1
ATOM 819 C C . TYR A 1 103 ? -12.536 -0.200 16.116 1.00 96.62 103 TYR A C 1
ATOM 821 O O . TYR A 1 103 ? -12.321 -1.407 16.197 1.00 96.62 103 TYR A O 1
ATOM 829 N N . VAL A 1 104 ? -13.765 0.299 16.197 1.00 96.94 104 VAL A N 1
ATOM 830 C CA . VAL A 1 104 ? -14.947 -0.548 16.370 1.00 96.94 104 VAL A CA 1
ATOM 831 C C . VAL A 1 104 ? -15.403 -1.112 15.025 1.00 96.94 104 VAL A C 1
ATOM 833 O O . VAL A 1 104 ? -15.714 -0.357 14.105 1.00 96.94 104 VAL A O 1
ATOM 836 N N . ASP A 1 105 ? -15.520 -2.435 14.937 1.00 94.75 105 ASP A N 1
ATOM 837 C CA . ASP A 1 105 ? -16.291 -3.094 13.888 1.00 94.75 105 ASP A CA 1
ATOM 838 C C . ASP A 1 105 ? -17.746 -3.217 14.358 1.00 94.75 105 ASP A C 1
ATOM 840 O O . ASP A 1 105 ? -18.106 -4.052 15.193 1.00 94.75 105 ASP A O 1
ATOM 844 N N . TRP A 1 106 ? -18.607 -2.359 13.814 1.00 93.62 106 TRP A N 1
ATOM 845 C CA . TRP A 1 106 ? -20.029 -2.320 14.156 1.00 93.62 106 TRP A CA 1
ATOM 846 C C . TRP A 1 106 ? -20.812 -3.556 13.702 1.00 93.62 106 TRP A C 1
ATOM 848 O O . TRP A 1 106 ? -21.856 -3.849 14.285 1.00 93.62 106 TRP A O 1
ATOM 858 N N . ASN A 1 107 ? -20.339 -4.276 12.681 1.00 91.12 107 ASN A N 1
ATOM 859 C CA . ASN A 1 107 ? -21.021 -5.469 12.178 1.00 91.12 107 ASN A CA 1
ATOM 860 C C . ASN A 1 107 ? -20.796 -6.654 13.114 1.00 91.12 107 ASN A C 1
ATOM 862 O O . ASN A 1 107 ? -21.726 -7.412 13.393 1.00 91.12 107 ASN A O 1
ATOM 866 N N . LEU A 1 108 ? -19.564 -6.794 13.603 1.00 89.88 108 LEU A N 1
ATOM 867 C CA . LEU A 1 108 ? -19.174 -7.862 14.519 1.00 89.88 108 LEU A CA 1
ATOM 868 C C . LEU A 1 108 ? -19.395 -7.489 15.990 1.00 89.88 108 LEU A C 1
ATOM 870 O O . LEU A 1 108 ? -19.419 -8.373 16.840 1.00 89.88 108 LEU A O 1
ATOM 874 N N . SER A 1 109 ? -19.613 -6.203 16.290 1.00 93.81 109 SER A N 1
ATOM 875 C CA . SER A 1 109 ? -19.679 -5.682 17.664 1.00 93.81 109 SER A CA 1
ATOM 876 C C . SER A 1 109 ? -18.435 -6.049 18.481 1.00 93.81 109 SER A C 1
ATOM 878 O O . SER A 1 109 ? -18.534 -6.400 19.656 1.00 93.81 109 SER A O 1
ATOM 880 N N . ILE A 1 110 ? -17.270 -5.948 17.841 1.00 94.25 110 ILE A N 1
ATOM 881 C CA . ILE A 1 110 ? -15.945 -6.106 18.449 1.00 94.25 110 ILE A CA 1
ATOM 882 C C . ILE A 1 110 ? -15.081 -4.904 18.071 1.00 94.25 110 ILE A C 1
ATOM 884 O O . ILE A 1 110 ? -15.446 -4.098 17.213 1.00 94.25 110 ILE A O 1
ATOM 888 N N . CYS A 1 111 ? -13.926 -4.779 18.701 1.00 96.38 111 CYS A N 1
ATOM 889 C CA . CYS A 1 111 ? -12.899 -3.840 18.295 1.00 96.38 111 CYS A CA 1
ATOM 890 C C . CYS A 1 111 ? -11.801 -4.591 17.550 1.00 96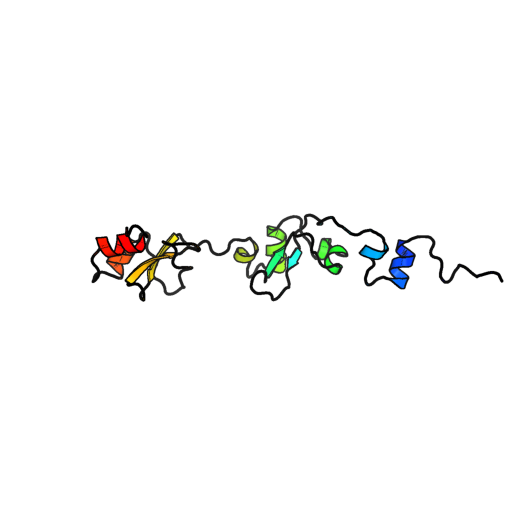.38 111 CYS A C 1
ATOM 892 O O . CYS A 1 111 ? -11.315 -5.612 18.014 1.00 96.38 111 CYS A O 1
ATOM 894 N N . VAL A 1 112 ? -11.403 -4.085 16.395 1.00 95.25 112 VAL A N 1
ATOM 895 C CA . VAL A 1 112 ? -10.365 -4.682 15.554 1.00 95.25 112 VAL A CA 1
ATOM 896 C C . VAL A 1 112 ? -9.179 -3.735 15.458 1.00 95.25 112 VAL A C 1
ATOM 898 O O . VAL A 1 112 ? -9.315 -2.523 15.651 1.00 95.25 112 VAL A O 1
ATOM 901 N N . GLN A 1 113 ? -8.002 -4.290 15.201 1.00 94.00 113 GLN A N 1
ATOM 902 C CA . GLN A 1 113 ? -6.778 -3.514 15.092 1.00 94.00 113 GLN A CA 1
ATOM 903 C C . GLN A 1 113 ? -6.611 -2.977 13.666 1.00 94.00 113 GLN A C 1
ATOM 905 O O . GLN A 1 113 ? -6.820 -3.702 12.690 1.00 94.00 113 GLN A O 1
ATOM 910 N N . ASP A 1 114 ? -6.214 -1.709 13.569 1.00 92.06 114 ASP A N 1
ATOM 911 C CA . ASP A 1 114 ? -5.775 -1.037 12.350 1.00 92.06 114 ASP A CA 1
ATOM 912 C C . ASP A 1 114 ? -4.457 -1.669 11.894 1.00 92.06 114 ASP A C 1
ATOM 914 O O . ASP A 1 114 ? -3.367 -1.269 12.313 1.00 92.06 114 ASP A O 1
ATOM 918 N N . CYS A 1 115 ? -4.576 -2.740 11.113 1.00 88.31 115 CYS A N 1
ATOM 919 C CA . CYS A 1 115 ? -3.479 -3.492 10.523 1.00 88.31 115 CYS A CA 1
ATOM 920 C C . CYS A 1 115 ? -3.981 -4.403 9.397 1.00 88.31 115 CYS A C 1
ATOM 922 O O . CYS A 1 115 ? -5.173 -4.677 9.251 1.00 88.31 115 CYS A O 1
ATOM 924 N N . VAL A 1 116 ? -3.045 -4.898 8.587 1.00 84.31 116 VAL A N 1
ATOM 925 C CA . VAL A 1 116 ? -3.314 -5.868 7.519 1.00 84.31 116 VAL A CA 1
ATOM 926 C C . VAL A 1 116 ? -2.843 -7.243 7.978 1.00 84.31 116 VAL A C 1
ATOM 928 O O . VAL A 1 116 ? -1.676 -7.413 8.325 1.00 84.31 116 VAL A O 1
ATOM 931 N N . GLY A 1 117 ? -3.728 -8.238 7.956 1.00 80.50 117 GLY A N 1
ATOM 932 C CA . GLY A 1 117 ? -3.382 -9.601 8.348 1.00 80.50 117 GLY A CA 1
ATOM 933 C C . GLY A 1 117 ? -4.577 -10.393 8.859 1.00 80.50 117 GLY A C 1
ATOM 934 O O . GLY A 1 117 ? -5.726 -10.068 8.573 1.00 80.50 117 GLY A O 1
ATOM 935 N N . SER A 1 118 ? -4.288 -11.455 9.606 1.00 83.25 118 SER A N 1
ATOM 936 C CA . SER A 1 118 ? -5.291 -12.202 10.366 1.00 83.25 118 SER A CA 1
ATOM 937 C C . SER A 1 118 ? -5.722 -11.437 11.619 1.00 83.25 118 SER A C 1
ATOM 939 O O . SER A 1 118 ? -5.019 -10.526 12.056 1.00 83.25 118 SER A O 1
ATOM 941 N N . ALA A 1 119 ? -6.830 -11.866 12.235 1.00 82.38 119 ALA A N 1
ATOM 942 C CA . ALA A 1 119 ? -7.251 -11.391 13.552 1.00 82.38 119 ALA A CA 1
ATOM 943 C C . ALA A 1 119 ? -6.043 -11.287 14.516 1.00 82.38 119 ALA A C 1
ATOM 945 O O . ALA A 1 119 ? -5.199 -12.193 14.524 1.00 82.38 119 ALA A O 1
ATOM 946 N N . PRO A 1 120 ? -5.924 -10.183 15.273 1.00 89.75 120 PRO A N 1
ATOM 947 C CA . PRO A 1 120 ? -6.946 -9.154 15.507 1.00 89.75 120 PRO A CA 1
ATOM 948 C C . PRO A 1 120 ? -7.051 -8.053 14.428 1.00 89.75 120 PRO A C 1
ATOM 950 O O . PRO A 1 120 ? -7.787 -7.089 14.624 1.00 89.75 120 PRO A O 1
ATOM 953 N N . CYS A 1 121 ? -6.348 -8.163 13.293 1.00 90.38 121 CYS A N 1
ATOM 954 C CA . CYS A 1 121 ? -6.428 -7.166 12.222 1.00 90.38 121 CYS A CA 1
ATOM 955 C C . CYS A 1 121 ? -7.813 -7.118 11.561 1.00 90.38 121 CYS A C 1
ATOM 957 O O . CYS A 1 121 ? -8.304 -8.134 11.064 1.00 90.38 121 CYS A O 1
ATOM 959 N N . GLY A 1 122 ? -8.405 -5.921 11.516 1.00 88.38 122 GLY A N 1
ATOM 960 C CA . GLY A 1 122 ? -9.691 -5.645 10.861 1.00 88.38 122 GLY A CA 1
ATOM 961 C C . GLY A 1 122 ? -9.582 -5.012 9.478 1.00 88.38 122 GLY A C 1
ATOM 962 O O . GLY A 1 122 ? -10.599 -4.806 8.817 1.00 88.38 122 GLY A O 1
ATOM 963 N N . GLY A 1 123 ? -8.360 -4.711 9.037 1.00 87.94 123 GLY A N 1
ATOM 964 C CA . GLY A 1 123 ? -8.096 -3.847 7.894 1.00 87.94 123 GLY A CA 1
ATOM 965 C C . GLY A 1 123 ? -7.554 -2.492 8.334 1.00 87.94 123 GLY A C 1
ATOM 966 O O . GLY A 1 123 ? -7.217 -2.288 9.500 1.00 87.94 123 GLY A O 1
ATOM 967 N N . LEU A 1 124 ? -7.427 -1.585 7.365 1.00 88.88 124 LEU A N 1
ATOM 968 C CA . LEU A 1 124 ? -6.993 -0.221 7.633 1.00 88.88 124 LEU A CA 1
ATOM 969 C C . LEU A 1 124 ? -8.172 0.617 8.108 1.00 88.88 124 LEU A C 1
ATOM 971 O O . LEU A 1 124 ? -9.230 0.596 7.479 1.00 88.88 124 LEU A O 1
ATOM 975 N N . ALA A 1 125 ? -7.966 1.351 9.195 1.00 89.19 125 ALA A N 1
ATOM 976 C CA . ALA A 1 125 ? -8.976 2.249 9.725 1.00 89.19 125 ALA A CA 1
ATOM 977 C C . ALA A 1 125 ? -9.258 3.399 8.751 1.00 89.19 125 ALA A C 1
ATOM 979 O O . ALA A 1 125 ? -8.351 3.982 8.145 1.00 89.19 125 ALA A O 1
ATOM 980 N N . GLU A 1 126 ? -10.531 3.755 8.629 1.00 87.00 126 GLU A N 1
ATOM 981 C CA . GLU A 1 126 ? -10.964 4.863 7.794 1.00 87.00 126 GLU A CA 1
ATOM 982 C C . GLU A 1 126 ? -10.829 6.195 8.539 1.00 87.00 126 GLU A C 1
ATOM 984 O O . GLU A 1 126 ? -10.748 6.271 9.765 1.00 87.00 126 GLU A O 1
ATOM 989 N N . THR A 1 127 ? -10.871 7.305 7.801 1.00 85.31 127 THR A N 1
ATOM 990 C CA . THR A 1 127 ? -10.691 8.649 8.394 1.00 85.31 127 THR A CA 1
ATOM 991 C C . THR A 1 127 ? -11.770 9.057 9.405 1.00 85.31 127 THR A C 1
ATOM 993 O O . THR A 1 127 ? -11.578 10.010 10.161 1.00 85.31 127 THR A O 1
ATOM 996 N N . TRP A 1 128 ? -12.914 8.370 9.416 1.00 86.50 128 TRP A N 1
ATOM 997 C CA . TRP A 1 128 ? -14.006 8.589 10.368 1.00 86.50 128 TRP A CA 1
ATOM 998 C C . TRP A 1 128 ? -13.972 7.635 11.565 1.00 86.50 128 TRP A C 1
ATOM 1000 O O . TRP A 1 128 ? -14.771 7.804 12.495 1.00 86.50 128 TRP A O 1
ATOM 1010 N N . ASP A 1 129 ? -13.081 6.645 11.561 1.00 93.62 129 ASP A N 1
ATOM 1011 C CA . ASP A 1 129 ? -12.960 5.715 12.670 1.00 93.62 129 ASP A CA 1
ATOM 1012 C C . ASP A 1 129 ? -12.304 6.391 13.874 1.00 93.62 129 ASP A C 1
ATOM 1014 O O . ASP A 1 129 ? -11.354 7.168 13.779 1.00 93.62 129 ASP A O 1
ATOM 1018 N N . S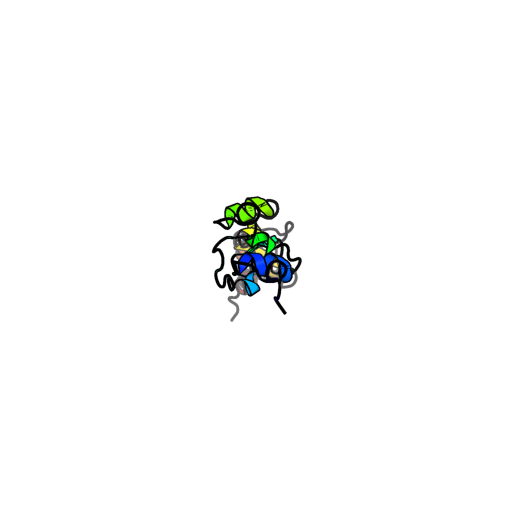ER A 1 130 ? -12.864 6.126 15.054 1.00 94.75 130 SER A N 1
ATOM 1019 C CA . SER A 1 130 ? -12.261 6.576 16.306 1.00 94.75 130 SER A CA 1
ATOM 1020 C C . SER A 1 130 ? -11.220 5.552 16.728 1.00 94.75 130 SER A C 1
ATOM 1022 O O . SER A 1 130 ? -11.589 4.426 17.059 1.00 94.75 130 SER A O 1
ATOM 1024 N N . LEU A 1 131 ? -9.957 5.964 16.728 1.00 95.31 131 LEU A N 1
ATOM 1025 C CA . LEU A 1 131 ? -8.832 5.127 17.117 1.00 95.31 131 LEU A CA 1
ATOM 1026 C C . LEU A 1 131 ? -8.620 5.140 18.633 1.00 95.31 131 LEU A C 1
ATOM 1028 O O . LEU A 1 131 ? -8.760 6.169 19.302 1.00 95.31 131 LEU A O 1
ATOM 1032 N N . TYR A 1 132 ? -8.293 3.970 19.170 1.00 96.50 132 TYR A N 1
ATOM 1033 C CA . TYR A 1 132 ? -8.047 3.727 20.585 1.00 96.50 132 TYR A CA 1
ATOM 1034 C C . TYR A 1 132 ? -6.737 2.968 20.775 1.00 96.50 132 TYR A C 1
ATOM 1036 O O . TYR A 1 132 ? -6.385 2.090 19.998 1.00 96.50 132 TYR A O 1
ATOM 1044 N N . THR A 1 133 ? -6.038 3.221 21.876 1.00 95.56 133 THR A N 1
ATOM 1045 C CA . THR A 1 133 ? -4.745 2.573 22.144 1.00 95.56 133 THR A CA 1
ATOM 1046 C C . THR A 1 133 ? -4.854 1.096 22.547 1.00 95.56 133 THR A C 1
ATOM 1048 O O . THR A 1 133 ? -3.835 0.414 22.625 1.00 95.56 133 THR A O 1
ATOM 1051 N N . SER A 1 134 ? -6.061 0.585 22.822 1.00 95.81 134 SER A N 1
ATOM 1052 C CA . SER A 1 134 ? -6.305 -0.821 23.168 1.00 95.81 134 SER A CA 1
ATOM 1053 C C . SER A 1 134 ? -7.736 -1.269 22.855 1.00 95.81 134 SER A C 1
ATOM 1055 O O . SER A 1 134 ? -8.664 -0.450 22.846 1.00 95.81 134 SER A O 1
ATOM 1057 N N . ALA A 1 135 ? -7.927 -2.585 22.698 1.00 94.75 135 ALA A N 1
ATOM 1058 C CA . ALA A 1 135 ? -9.244 -3.210 22.567 1.00 94.75 135 ALA A CA 1
ATOM 1059 C C . ALA A 1 135 ? -10.170 -2.823 23.732 1.00 94.75 135 ALA A C 1
ATOM 1061 O O . ALA A 1 135 ? -11.304 -2.410 23.514 1.00 94.75 135 ALA A O 1
ATOM 1062 N N . ALA A 1 136 ? -9.664 -2.842 24.971 1.00 95.50 136 ALA A N 1
ATOM 1063 C CA . ALA A 1 136 ? -10.430 -2.476 26.165 1.00 95.50 136 ALA A CA 1
ATOM 1064 C C . ALA A 1 136 ? -10.929 -1.020 26.154 1.00 95.50 136 ALA A C 1
ATOM 1066 O O . ALA A 1 136 ? -12.069 -0.749 26.550 1.00 95.50 136 ALA A O 1
ATOM 1067 N N . ALA A 1 137 ? -10.098 -0.080 25.689 1.00 96.81 137 ALA A N 1
ATOM 1068 C CA . ALA A 1 137 ? -10.487 1.323 25.566 1.00 96.81 137 ALA A CA 1
ATOM 1069 C C . ALA A 1 137 ? -11.555 1.513 24.479 1.00 96.81 137 ALA A C 1
ATOM 1071 O O . ALA A 1 137 ? -12.533 2.231 24.703 1.00 96.81 137 ALA A O 1
ATOM 1072 N N . CYS A 1 138 ? -11.408 0.819 23.347 1.00 97.12 138 CYS A N 1
ATOM 1073 C CA . CYS A 1 138 ? -12.410 0.809 22.286 1.00 97.12 138 CYS A CA 1
ATOM 1074 C C . CYS A 1 138 ? -13.735 0.189 22.762 1.00 97.12 138 CYS A C 1
ATOM 1076 O O . CYS A 1 138 ? -14.776 0.834 22.648 1.00 97.12 138 CYS A O 1
ATOM 1078 N N . CYS A 1 139 ? -13.707 -0.990 23.392 1.00 96.56 139 CYS A N 1
ATOM 1079 C CA . CYS A 1 139 ? -14.890 -1.665 23.933 1.00 96.56 139 CYS A CA 1
ATOM 1080 C C . CYS A 1 139 ? -15.631 -0.781 24.944 1.00 96.56 139 CYS A C 1
ATOM 1082 O O . CYS A 1 139 ? -16.836 -0.568 24.830 1.00 96.56 139 CYS A O 1
ATOM 1084 N N . SER A 1 140 ? -14.904 -0.172 25.885 1.00 95.38 140 SER A N 1
ATOM 1085 C CA . SER A 1 140 ? -15.500 0.728 26.882 1.00 95.38 140 SER A CA 1
ATOM 1086 C C . SER A 1 140 ? -16.065 2.011 26.259 1.00 95.38 140 SER A C 1
ATOM 1088 O O . SER A 1 140 ? -17.055 2.555 26.749 1.00 95.38 140 SER A O 1
ATOM 1090 N N . GLY A 1 141 ? -15.432 2.514 25.193 1.00 94.88 141 GLY A N 1
ATOM 1091 C CA . GLY A 1 141 ? -15.806 3.764 24.533 1.00 94.88 141 GLY A CA 1
ATOM 1092 C C . GLY A 1 141 ? -16.919 3.628 23.493 1.00 94.88 141 GLY A C 1
ATOM 1093 O O . GLY A 1 141 ? -17.690 4.571 23.305 1.00 94.88 141 GLY A O 1
ATOM 1094 N N . LYS A 1 142 ? -17.001 2.483 22.810 1.00 96.00 142 LYS A N 1
ATOM 1095 C CA . LYS A 1 142 ? -17.902 2.261 21.672 1.00 96.00 142 LYS A CA 1
ATOM 1096 C C . LYS A 1 142 ? -18.917 1.156 21.887 1.00 96.00 142 LYS A C 1
ATOM 1098 O O . LYS A 1 142 ? -19.965 1.262 21.276 1.00 96.00 142 LYS A O 1
ATOM 1103 N N . LEU A 1 143 ? -18.642 0.156 22.724 1.00 95.62 143 LEU A N 1
ATOM 1104 C CA . LEU A 1 143 ? -19.439 -1.069 22.870 1.00 95.62 143 LEU A CA 1
ATOM 1105 C C . LEU A 1 143 ? -19.849 -1.316 24.331 1.00 95.62 143 LEU A C 1
ATOM 1107 O O . LEU A 1 143 ? -19.888 -2.449 24.795 1.00 95.62 143 LEU A O 1
ATOM 1111 N N . SER A 1 144 ? -20.191 -0.262 25.074 1.00 92.75 144 SER A N 1
ATOM 1112 C CA . SER A 1 144 ? -20.508 -0.350 26.510 1.00 92.75 144 SER A CA 1
ATOM 1113 C C . SER A 1 144 ? -21.767 -1.162 26.858 1.00 92.75 144 SER A C 1
ATOM 1115 O O . SER A 1 144 ? -22.029 -1.409 28.034 1.00 92.75 144 SER A O 1
ATOM 1117 N N . TRP A 1 145 ? -22.559 -1.571 25.860 1.00 92.44 145 TRP A N 1
ATOM 1118 C CA . TRP A 1 145 ? -23.683 -2.504 26.024 1.00 92.44 145 TRP A CA 1
ATOM 1119 C C . TRP A 1 145 ? -23.275 -3.978 25.910 1.00 92.44 145 TRP A C 1
ATOM 1121 O O . TRP A 1 145 ? -24.082 -4.849 26.235 1.00 92.44 145 TRP A O 1
ATOM 1131 N N . VAL A 1 146 ? -22.066 -4.261 25.420 1.00 93.00 146 VAL A N 1
ATOM 1132 C CA . VAL A 1 146 ? -21.474 -5.600 25.394 1.00 93.00 146 VAL A CA 1
ATOM 1133 C C . VAL A 1 146 ? -20.707 -5.797 26.697 1.00 93.00 146 VAL A C 1
ATOM 1135 O O . VAL A 1 146 ? -20.116 -4.859 27.232 1.00 93.00 146 VAL A O 1
ATOM 1138 N N . ASP A 1 147 ? -20.729 -7.018 27.226 1.00 94.50 147 ASP A N 1
ATOM 1139 C CA . ASP A 1 147 ? -19.878 -7.380 28.354 1.00 94.50 147 ASP A CA 1
ATOM 1140 C C . ASP A 1 147 ? -18.404 -7.091 28.021 1.00 94.50 147 ASP A C 1
ATOM 1142 O O . ASP A 1 147 ? -17.917 -7.462 26.951 1.00 94.50 147 ASP A O 1
ATOM 1146 N N . ALA A 1 148 ? -17.709 -6.387 28.917 1.00 91.12 148 ALA A N 1
ATOM 1147 C CA . ALA A 1 148 ? -16.384 -5.846 28.627 1.00 91.12 148 ALA A CA 1
ATOM 1148 C C . ALA A 1 148 ? -15.352 -6.954 28.377 1.00 91.12 148 ALA A C 1
ATOM 1150 O O . ALA A 1 148 ? -14.576 -6.856 27.426 1.00 91.12 148 ALA A O 1
ATOM 1151 N N . ASP A 1 149 ? -15.380 -8.017 29.184 1.00 92.00 149 ASP A N 1
ATOM 1152 C CA . ASP A 1 149 ? -14.449 -9.140 29.058 1.00 92.00 149 ASP A CA 1
ATOM 1153 C C . ASP A 1 149 ? -14.716 -9.926 27.771 1.00 92.00 149 ASP A C 1
ATOM 1155 O O . ASP A 1 149 ? -13.781 -10.278 27.048 1.00 92.00 149 ASP A O 1
ATOM 1159 N N . THR A 1 150 ? -15.993 -10.131 27.435 1.00 93.75 150 THR A N 1
ATOM 1160 C CA . THR A 1 150 ? -16.406 -10.760 26.173 1.00 93.75 150 THR A CA 1
ATOM 1161 C C . THR A 1 150 ? -15.946 -9.930 24.974 1.00 93.75 150 THR A C 1
ATOM 1163 O O . THR A 1 150 ? -15.315 -10.462 24.066 1.00 93.75 150 THR A O 1
ATOM 1166 N N . CYS A 1 151 ? -16.194 -8.617 24.988 1.00 94.31 151 CYS A N 1
ATOM 1167 C CA . CYS A 1 151 ? -15.788 -7.723 23.905 1.00 94.31 151 CYS A CA 1
ATOM 1168 C C . CYS A 1 151 ? -14.276 -7.776 23.670 1.00 94.31 151 CYS A C 1
ATOM 1170 O O . CYS A 1 151 ? -13.844 -7.955 22.534 1.00 94.31 151 CYS A O 1
ATOM 1172 N N . VAL A 1 152 ? -13.471 -7.664 24.732 1.00 94.50 152 VAL A N 1
ATOM 1173 C CA . VAL A 1 152 ? -12.004 -7.687 24.627 1.00 94.50 152 VAL A CA 1
ATOM 1174 C C . VAL A 1 152 ? -11.503 -9.043 24.133 1.00 94.50 152 VAL A C 1
ATOM 1176 O O . VAL A 1 152 ? -10.672 -9.083 23.230 1.00 94.50 152 VAL A O 1
ATOM 1179 N N . SER A 1 153 ? -12.038 -10.145 24.659 1.00 93.38 153 SER A N 1
ATOM 1180 C CA . SER A 1 153 ? -11.578 -11.494 24.300 1.00 93.38 153 SER A CA 1
ATOM 1181 C C . SER A 1 153 ? -11.839 -11.826 22.827 1.00 93.38 153 SER A C 1
ATOM 1183 O O . SER A 1 153 ? -10.966 -12.373 22.152 1.00 93.38 153 SER A O 1
ATOM 1185 N N . GLU A 1 154 ? -13.012 -11.453 22.308 1.00 92.12 154 GLU A N 1
ATOM 1186 C CA . GLU A 1 154 ? -13.353 -11.616 20.889 1.00 92.12 154 GLU A CA 1
ATOM 1187 C C . GLU A 1 154 ? -12.523 -10.674 19.998 1.00 92.12 154 GLU A C 1
ATOM 1189 O O . GLU A 1 154 ? -12.024 -11.085 18.952 1.00 92.12 154 GLU A O 1
ATOM 1194 N N . SER A 1 155 ? -12.309 -9.431 20.447 1.00 92.75 155 SER A N 1
ATOM 1195 C CA . SER A 1 155 ? -11.487 -8.420 19.758 1.00 92.75 155 SER A CA 1
ATOM 1196 C C . SER A 1 155 ? -10.032 -8.862 19.582 1.00 92.75 155 SER A C 1
ATOM 1198 O O . SER A 1 155 ? -9.436 -8.679 18.523 1.00 92.75 155 SER A O 1
ATOM 1200 N N . GLU A 1 156 ? -9.447 -9.471 20.614 1.00 90.81 156 GLU A N 1
ATOM 1201 C CA . GLU A 1 156 ? -8.052 -9.925 20.613 1.00 90.81 156 GLU A CA 1
ATOM 1202 C C . GLU A 1 156 ? -7.866 -11.307 19.959 1.00 90.81 156 GLU A C 1
ATOM 1204 O O . GLU A 1 156 ? -6.737 -11.790 19.855 1.00 90.81 156 GLU A O 1
ATOM 1209 N N . GLY A 1 157 ? -8.949 -11.948 19.501 1.00 81.56 157 GLY A N 1
ATOM 1210 C CA . GLY A 1 157 ? -8.900 -13.296 18.929 1.00 81.56 157 GLY A CA 1
ATOM 1211 C C . GLY A 1 157 ? -8.527 -14.372 19.956 1.00 81.56 157 GLY A C 1
ATOM 1212 O O . GLY A 1 157 ? -7.949 -15.395 19.593 1.00 81.56 157 GLY A O 1
ATOM 1213 N N . LEU A 1 158 ? -8.828 -14.131 21.236 1.00 73.56 158 LEU A N 1
ATOM 1214 C CA . LEU A 1 158 ? -8.539 -15.027 22.361 1.00 73.56 158 LEU A CA 1
ATOM 1215 C C . LEU A 1 158 ? -9.717 -15.954 22.709 1.00 73.56 158 LEU A C 1
ATOM 1217 O O . LEU A 1 158 ? -9.653 -16.678 23.706 1.00 73.56 158 LEU A O 1
ATOM 1221 N N . SER A 1 159 ? -10.785 -15.940 21.907 1.00 59.78 159 SER A N 1
ATOM 1222 C CA . SER A 1 159 ? -11.914 -16.859 22.070 1.00 59.78 159 SER A CA 1
ATOM 1223 C C . SER A 1 159 ? -11.487 -18.305 21.733 1.00 59.78 159 SER A C 1
ATOM 1225 O O . SER A 1 159 ? -10.812 -18.502 20.719 1.00 59.78 159 SER A O 1
ATOM 1227 N N . PRO A 1 160 ? -11.788 -19.301 22.592 1.00 49.19 160 PRO A N 1
ATOM 1228 C CA . PRO A 1 160 ? -11.342 -20.693 22.444 1.00 49.19 160 PRO A CA 1
ATOM 1229 C C . PRO A 1 160 ? -11.954 -21.462 21.263 1.00 49.19 160 PRO A C 1
ATOM 1231 O O . PRO A 1 160 ? -13.097 -21.159 20.852 1.00 49.19 160 PRO A O 1
#

Organism: Thalassiosira pseudonana (NCBI:txid35128)